Protein AF-A0AAE3QQA9-F1 (afdb_monomer)

Secondary structure (DSSP, 8-state):
---EEEGGGG-EEEEEE--GGGB-TTSBBPHHHHHHHHHHHHHHHHHHHHTSEEEEEEE------SPPBTTPEEEEEEEEEEE-SSEEEEEEEEEEEETTTTEEEEEEEEEEEEEEE-TTS-B---PEEE--SHHHHHHHHHHHHHHHHHHHHTTSS-GGG-HHHHTTT----

Radius of gyration: 17.47 Å; Cα contacts (8 Å, |Δi|>4): 342; chains: 1; bounding box: 47×50×51 Å

InterPro domains:
  IPR006683 Thioesterase domain [PF03061] (27-98)
  IPR029069 HotDog domain superfamily [SSF54637] (7-151)
  IPR033120 Hotdog acyl-CoA thioesterase (ACOT)-type domain [PS51770] (8-120)
  IPR040170 Cytosolic acyl coenzyme A thioester hydrolase [PTHR11049] (5-151)

Nearest PDB structures (foldseek):
 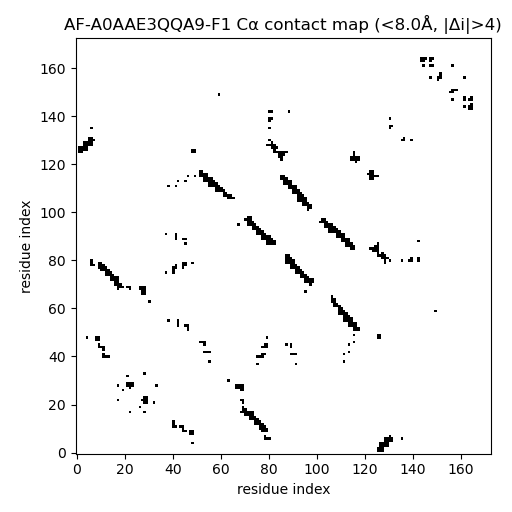 3sps-assembly1_B  TM=9.768E-01  e=5.486E-18  Halalkalibacterium halodurans C-125
  5egl-assembly1_A  TM=9.208E-01  e=6.891E-19  Staphylococcus aureus subsp. aureus Mu50
  5egk-assembly1_C  TM=9.156E-01  e=2.255E-18  Staphylococcus aureus subsp. aureus Mu50
  5egj-assembly1_A  TM=9.293E-01  e=3.218E-18  Staphylococcus aureus subsp. aureus Mu50
  5hz4-assembly1_B  TM=9.118E-01  e=5.486E-18  Staphylococcus aureus subsp. aureus Mu50

Foldseek 3Di:
DFAADEQVQLKFKDKDAAAQVQDDPVQFGDVVSVVVVVCVRQQSSVCSQFVAHKDFPDKDDKDFPDTHHHGKMKMKIKTFLWFDFFKTKIKIWIWIADPVVRDIDTGIIIITMMGGADPVRHGHGTHTYDYDDPVSVVSNLCVLLVVQVVCVVVVNHPPVRSVSVVVVVPPDD

Mean predicted aligned error: 3.98 Å

Structure (mmCIF, N/CA/C/O backbone):
data_AF-A0AAE3QQA9-F1
#
_entry.id   AF-A0AAE3QQA9-F1
#
loop_
_atom_site.group_PDB
_atom_site.id
_atom_site.type_symbol
_atom_site.label_atom_id
_atom_site.label_alt_id
_atom_site.label_comp_id
_atom_site.label_asym_id
_atom_site.label_entity_id
_atom_site.label_seq_id
_atom_site.pdbx_PDB_ins_code
_atom_site.Cartn_x
_atom_site.Cartn_y
_atom_site.Cartn_z
_atom_site.occupancy
_atom_site.B_iso_or_equiv
_atom_site.auth_seq_id
_atom_site.auth_comp_id
_atom_site.auth_asym_id
_atom_site.auth_atom_id
_atom_site.pdbx_PDB_model_num
ATOM 1 N N . MET A 1 1 ? -8.728 0.017 26.363 1.00 51.09 1 MET A N 1
ATOM 2 C CA . MET A 1 1 ? -7.968 0.980 25.540 1.00 51.09 1 MET A CA 1
ATOM 3 C C . MET A 1 1 ? -7.578 0.249 24.277 1.00 51.09 1 MET A C 1
ATOM 5 O O . MET A 1 1 ? -7.109 -0.875 24.398 1.00 51.09 1 MET A O 1
ATOM 9 N N . THR A 1 2 ? -7.847 0.813 23.103 1.00 68.75 2 THR A N 1
ATOM 10 C CA . THR A 1 2 ? -7.383 0.226 21.842 1.00 68.75 2 THR A CA 1
ATOM 11 C C . THR A 1 2 ? -5.856 0.260 21.847 1.00 68.75 2 THR A C 1
ATOM 13 O O . THR A 1 2 ? -5.272 1.286 22.198 1.00 68.75 2 THR A O 1
ATOM 16 N N . GLU A 1 3 ? -5.220 -0.873 21.557 1.00 92.19 3 GLU A N 1
ATOM 17 C CA . GLU A 1 3 ? -3.764 -0.976 21.418 1.00 92.19 3 GLU A CA 1
ATOM 18 C C . GLU A 1 3 ? -3.268 0.056 20.392 1.00 92.19 3 GLU A C 1
ATOM 20 O O . GLU A 1 3 ? -3.998 0.393 19.461 1.00 92.19 3 GLU A O 1
ATOM 25 N N . LYS A 1 4 ? -2.056 0.586 20.564 1.00 96.50 4 LYS A N 1
ATOM 26 C CA . LYS A 1 4 ? -1.444 1.533 19.624 1.00 96.50 4 LYS A CA 1
ATOM 27 C C . LYS A 1 4 ? -0.179 0.918 19.049 1.00 96.50 4 LYS A C 1
ATOM 29 O O . LYS A 1 4 ? 0.570 0.298 19.797 1.00 96.50 4 LYS A O 1
ATOM 34 N N . LYS A 1 5 ? 0.071 1.132 17.760 1.00 97.69 5 LYS A N 1
ATOM 35 C CA . LYS A 1 5 ? 1.309 0.732 17.079 1.00 97.69 5 LYS A CA 1
ATOM 36 C C . LYS A 1 5 ? 1.855 1.889 16.266 1.00 97.69 5 LYS A C 1
ATOM 38 O O . LYS A 1 5 ? 1.085 2.603 15.616 1.00 97.69 5 LYS A O 1
ATOM 43 N N . ILE A 1 6 ? 3.172 2.066 16.279 1.00 98.25 6 ILE A N 1
ATOM 44 C CA . ILE A 1 6 ? 3.798 3.069 15.415 1.00 98.25 6 ILE A CA 1
ATOM 45 C C . ILE A 1 6 ? 3.725 2.596 13.962 1.00 98.25 6 ILE A C 1
ATOM 47 O O . ILE A 1 6 ? 3.869 1.408 13.670 1.00 98.25 6 ILE A O 1
ATOM 51 N N . VAL A 1 7 ? 3.506 3.523 13.029 1.00 98.00 7 VAL A N 1
ATOM 52 C CA . VAL A 1 7 ? 3.338 3.210 11.596 1.00 98.00 7 VAL A CA 1
ATOM 53 C C . VAL A 1 7 ? 4.493 2.357 11.061 1.00 98.00 7 VAL A C 1
ATOM 55 O O . VAL A 1 7 ? 4.272 1.399 10.313 1.00 98.00 7 VAL A O 1
ATOM 58 N N . LYS A 1 8 ? 5.718 2.639 11.512 1.00 97.94 8 LYS A N 1
ATOM 59 C CA . LYS A 1 8 ? 6.939 1.928 11.123 1.00 97.94 8 LYS A CA 1
ATOM 60 C C . LYS A 1 8 ? 6.912 0.424 11.415 1.00 97.94 8 LYS A C 1
ATOM 62 O O . LYS A 1 8 ? 7.543 -0.328 10.677 1.00 97.94 8 LYS A O 1
ATOM 67 N N . GLU A 1 9 ? 6.175 -0.041 12.426 1.00 98.25 9 GLU A N 1
ATOM 68 C CA . GLU A 1 9 ? 6.039 -1.479 12.723 1.00 98.25 9 GLU A CA 1
ATOM 69 C C . GLU A 1 9 ? 5.339 -2.252 11.594 1.00 98.25 9 GLU A C 1
ATOM 71 O O . GLU A 1 9 ? 5.580 -3.443 11.399 1.00 98.25 9 GLU A O 1
ATOM 76 N N . SER A 1 10 ? 4.495 -1.573 10.812 1.00 98.44 10 SER A N 1
ATOM 77 C CA . SER A 1 10 ? 3.809 -2.164 9.659 1.00 98.44 10 SER A CA 1
ATOM 78 C C . SER A 1 10 ? 4.646 -2.144 8.373 1.00 98.44 10 SER A C 1
ATOM 80 O O . SER A 1 10 ? 4.277 -2.799 7.393 1.00 98.44 10 SER A O 1
ATOM 82 N N . LEU A 1 11 ? 5.776 -1.420 8.359 1.00 98.56 11 LEU A N 1
ATOM 83 C CA . LEU A 1 11 ? 6.573 -1.203 7.155 1.00 98.56 11 LEU A CA 1
ATOM 84 C C . LEU A 1 11 ? 7.013 -2.537 6.549 1.00 98.56 11 LEU A C 1
ATOM 86 O O . LEU A 1 11 ? 7.702 -3.354 7.163 1.00 98.56 11 LEU A O 1
ATOM 90 N N . THR A 1 12 ? 6.632 -2.743 5.297 1.00 98.81 12 THR A N 1
ATOM 91 C CA . THR A 1 12 ? 6.930 -3.949 4.533 1.00 98.81 12 THR A CA 1
ATOM 92 C C . THR A 1 12 ? 7.567 -3.545 3.217 1.00 98.81 12 THR A C 1
ATOM 94 O O . THR A 1 12 ? 7.058 -2.675 2.519 1.00 98.81 12 THR A O 1
ATOM 97 N N . THR A 1 13 ? 8.706 -4.153 2.887 1.00 98.62 13 THR A N 1
ATOM 98 C CA . THR A 1 13 ? 9.398 -3.943 1.610 1.00 98.62 13 THR A CA 1
ATOM 99 C C . THR A 1 13 ? 9.422 -5.251 0.836 1.00 98.62 13 THR A C 1
ATOM 101 O O . THR A 1 13 ? 9.744 -6.289 1.412 1.00 98.62 13 THR A O 1
ATOM 104 N N . MET A 1 14 ? 9.10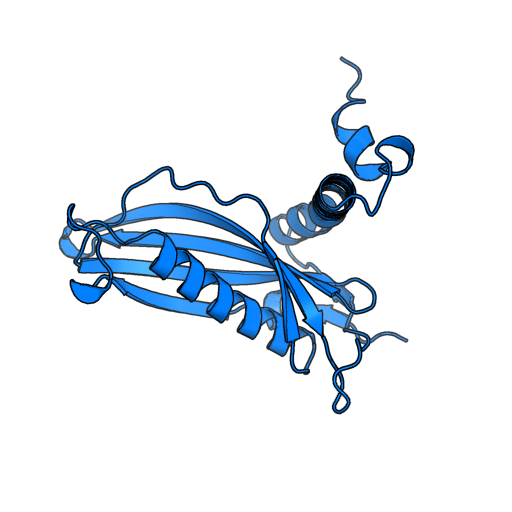6 -5.192 -0.453 1.00 98.50 14 MET A N 1
ATOM 105 C CA . MET A 1 14 ? 9.211 -6.312 -1.384 1.00 98.50 14 MET A CA 1
ATOM 106 C C . MET A 1 14 ? 9.998 -5.860 -2.610 1.00 98.50 14 MET A C 1
ATOM 108 O O . MET A 1 14 ? 9.796 -4.744 -3.090 1.00 98.50 14 MET A O 1
ATOM 112 N N . THR A 1 15 ? 10.899 -6.703 -3.102 1.00 98.12 15 THR A N 1
ATOM 113 C CA . THR A 1 15 ? 11.726 -6.403 -4.273 1.00 98.12 15 THR A CA 1
ATOM 114 C C . THR A 1 15 ? 11.614 -7.549 -5.263 1.00 98.12 15 THR A C 1
ATOM 116 O O . THR A 1 15 ? 11.897 -8.687 -4.911 1.00 98.12 15 THR A O 1
ATOM 119 N N . GLU A 1 16 ? 11.227 -7.230 -6.493 1.00 98.06 16 GLU A N 1
ATOM 120 C CA . GLU A 1 16 ? 10.957 -8.190 -7.560 1.00 98.06 16 GLU A CA 1
ATOM 121 C C . GLU A 1 16 ? 11.724 -7.818 -8.827 1.00 98.06 16 GLU A C 1
ATOM 123 O O . GLU A 1 16 ? 11.856 -6.643 -9.171 1.00 98.06 16 GLU A O 1
ATOM 128 N N . MET A 1 17 ? 12.207 -8.823 -9.556 1.00 97.75 17 MET A N 1
ATOM 129 C CA . MET A 1 17 ? 12.754 -8.633 -10.899 1.00 97.75 17 MET A CA 1
ATOM 130 C C . MET A 1 17 ? 11.658 -8.862 -11.943 1.00 97.75 17 MET A C 1
ATOM 132 O O . MET A 1 17 ? 10.890 -9.826 -11.874 1.00 97.75 17 MET A O 1
ATOM 136 N N . VAL A 1 18 ? 11.589 -7.997 -12.954 1.00 97.94 18 VAL A N 1
ATOM 137 C CA . VAL A 1 18 ? 10.648 -8.177 -14.064 1.00 97.94 18 VAL A CA 1
ATOM 138 C C . VAL A 1 18 ? 11.185 -9.235 -15.027 1.00 97.94 18 VAL A C 1
ATOM 140 O O . VAL A 1 18 ? 12.057 -8.964 -15.849 1.00 97.94 18 VAL A O 1
ATOM 143 N N . PHE A 1 19 ? 10.641 -10.444 -14.948 1.00 97.81 19 PHE A N 1
ATOM 144 C CA . PHE A 1 19 ? 10.929 -11.531 -15.879 1.00 97.81 19 PHE A CA 1
ATOM 145 C C . PHE A 1 19 ? 10.022 -11.490 -17.123 1.00 97.81 19 PHE A C 1
ATOM 147 O O . PHE A 1 19 ? 8.983 -10.827 -17.105 1.00 97.81 19 PHE A O 1
ATOM 154 N N . PRO A 1 20 ? 10.366 -12.208 -18.211 1.00 97.62 20 PRO A N 1
ATOM 155 C CA . PRO A 1 20 ? 9.560 -12.236 -19.438 1.00 97.62 20 PRO A CA 1
ATOM 156 C C . PRO A 1 20 ? 8.098 -12.673 -19.241 1.00 97.62 20 PRO A C 1
ATOM 158 O O . PRO A 1 20 ? 7.197 -12.164 -19.897 1.00 97.62 20 PRO A O 1
ATOM 161 N N . ASN A 1 21 ? 7.821 -13.575 -18.298 1.00 97.44 21 ASN A N 1
ATOM 162 C CA . ASN A 1 21 ? 6.457 -13.987 -17.939 1.00 97.44 21 ASN A CA 1
ATOM 163 C C . ASN A 1 21 ? 5.654 -12.885 -17.217 1.00 97.44 21 ASN A C 1
ATOM 165 O O . ASN A 1 21 ? 4.435 -13.000 -17.085 1.00 97.44 21 ASN A O 1
ATOM 169 N N . HIS A 1 22 ? 6.314 -11.819 -16.755 1.00 98.31 22 HIS A N 1
ATOM 170 C CA . HIS A 1 22 ? 5.666 -10.661 -16.141 1.00 98.31 22 HIS A CA 1
ATOM 171 C C . HIS A 1 22 ? 5.262 -9.594 -17.170 1.00 98.31 22 HIS A C 1
ATOM 173 O O . HIS A 1 22 ? 4.585 -8.623 -16.821 1.00 98.31 22 HIS A O 1
ATOM 179 N N . THR A 1 23 ? 5.664 -9.730 -18.437 1.00 97.88 23 THR A N 1
ATOM 180 C CA . THR A 1 23 ? 5.486 -8.668 -19.431 1.00 97.88 23 THR A CA 1
ATOM 181 C C . THR A 1 23 ? 4.279 -8.853 -20.340 1.00 97.88 23 THR A C 1
ATOM 183 O O . THR A 1 23 ? 3.850 -9.966 -20.628 1.00 97.88 23 THR A O 1
ATOM 186 N N . ASN A 1 24 ? 3.752 -7.739 -20.842 1.00 95.75 24 ASN A N 1
ATOM 187 C CA . ASN A 1 24 ? 2.845 -7.726 -21.987 1.00 95.75 24 ASN A CA 1
ATOM 188 C C . ASN A 1 24 ? 3.621 -7.859 -23.317 1.00 95.75 24 ASN A C 1
ATOM 190 O O . ASN A 1 24 ? 4.851 -7.900 -23.332 1.00 95.75 24 ASN A O 1
ATOM 194 N N . GLY A 1 25 ? 2.909 -7.862 -24.450 1.00 95.19 25 GLY A N 1
ATOM 195 C CA . GLY A 1 25 ? 3.507 -7.989 -25.791 1.00 95.19 25 GLY A CA 1
ATOM 196 C C . GLY A 1 25 ? 4.459 -6.857 -26.214 1.00 95.19 25 GLY A C 1
ATOM 197 O O . GLY A 1 25 ? 5.031 -6.924 -27.296 1.00 95.19 25 GLY A O 1
ATOM 198 N N . LEU A 1 26 ? 4.641 -5.825 -25.383 1.00 94.06 26 LEU A N 1
ATOM 199 C CA . LEU A 1 26 ? 5.582 -4.721 -25.597 1.00 94.06 26 LEU A CA 1
ATOM 200 C C . LEU A 1 26 ? 6.837 -4.835 -24.713 1.00 94.06 26 LEU A C 1
ATOM 202 O O . LEU A 1 26 ? 7.584 -3.863 -24.590 1.00 94.06 26 LEU A O 1
ATOM 206 N N . ASN A 1 27 ? 7.057 -5.987 -24.067 1.00 94.88 27 ASN A N 1
ATOM 207 C CA . ASN A 1 27 ? 8.152 -6.227 -23.117 1.00 94.88 27 ASN A CA 1
ATOM 208 C C . ASN A 1 27 ? 8.165 -5.249 -21.923 1.00 94.88 27 ASN A C 1
ATOM 210 O O . ASN A 1 27 ? 9.207 -5.008 -21.307 1.00 94.88 27 ASN A O 1
ATOM 214 N N . ASN A 1 28 ? 7.001 -4.681 -21.591 1.00 96.75 28 ASN A N 1
ATOM 215 C CA . ASN A 1 28 ? 6.787 -3.906 -20.372 1.00 96.75 28 ASN A CA 1
ATOM 216 C C . ASN A 1 28 ? 6.092 -4.784 -19.335 1.00 96.75 28 ASN A C 1
ATOM 218 O O . ASN A 1 28 ? 5.243 -5.594 -19.710 1.00 96.75 28 ASN A O 1
ATOM 222 N N . LEU A 1 29 ? 6.371 -4.571 -18.050 1.00 97.62 29 LEU A N 1
ATOM 223 C CA . LEU A 1 29 ? 5.608 -5.156 -16.950 1.00 97.62 29 LEU A CA 1
ATOM 224 C C . LEU A 1 29 ? 4.110 -4.945 -17.196 1.00 97.62 29 LEU A C 1
ATOM 226 O O . LEU A 1 29 ? 3.641 -3.818 -17.379 1.00 97.62 29 LEU A O 1
ATOM 230 N N . MET A 1 30 ? 3.352 -6.037 -17.219 1.00 97.50 30 MET A N 1
ATOM 231 C CA . MET A 1 30 ? 1.903 -5.960 -17.322 1.00 97.50 30 MET A CA 1
ATOM 232 C C . MET A 1 30 ? 1.351 -5.370 -16.021 1.00 97.50 30 MET A C 1
ATOM 234 O O . MET A 1 30 ? 1.678 -5.850 -14.939 1.00 97.50 30 MET A O 1
ATOM 238 N N . GLY A 1 31 ? 0.475 -4.364 -16.116 1.00 95.62 31 GLY A N 1
ATOM 239 C CA . GLY A 1 31 ? -0.061 -3.669 -14.937 1.00 95.62 31 GLY A CA 1
ATOM 240 C C . GLY A 1 31 ? -0.707 -4.605 -13.906 1.00 95.62 31 GLY A C 1
ATOM 241 O O . GLY A 1 31 ? -0.574 -4.376 -12.708 1.00 95.62 31 GLY A O 1
ATOM 242 N N . GLY A 1 32 ? -1.319 -5.707 -14.358 1.00 96.75 32 GLY A N 1
ATOM 243 C CA . GLY A 1 32 ? -1.862 -6.749 -13.481 1.00 96.75 32 GLY A CA 1
ATOM 244 C C . GLY A 1 32 ? -0.830 -7.367 -12.532 1.00 96.75 32 GLY A C 1
ATOM 245 O O . GLY A 1 32 ? -1.139 -7.569 -11.362 1.00 96.75 32 GLY A O 1
ATOM 246 N N . TRP A 1 33 ? 0.407 -7.593 -12.989 1.00 97.81 33 TRP A N 1
ATOM 247 C CA . TRP A 1 33 ? 1.486 -8.102 -12.134 1.00 97.81 33 TRP A CA 1
ATOM 248 C C . TRP A 1 33 ? 1.907 -7.085 -11.077 1.00 97.81 33 TRP A C 1
ATOM 250 O O . TRP A 1 33 ? 2.081 -7.450 -9.917 1.00 97.81 33 TRP A O 1
ATOM 260 N N . LEU A 1 34 ? 1.999 -5.801 -11.444 1.00 97.25 34 LEU A N 1
ATOM 261 C CA . LEU A 1 34 ? 2.312 -4.757 -10.469 1.00 97.25 34 LEU A CA 1
ATOM 262 C C . LEU A 1 34 ? 1.226 -4.659 -9.390 1.00 97.25 34 LEU A C 1
ATOM 264 O O . LEU A 1 34 ? 1.550 -4.590 -8.209 1.00 97.25 34 LEU A O 1
ATOM 268 N N . MET A 1 35 ? -0.051 -4.695 -9.783 1.00 97.56 35 MET A N 1
ATOM 269 C CA . MET A 1 35 ? -1.173 -4.665 -8.837 1.00 97.56 35 MET A CA 1
ATOM 270 C C . MET A 1 35 ? -1.204 -5.901 -7.935 1.00 97.56 35 MET A C 1
ATOM 272 O O . MET A 1 35 ? -1.463 -5.769 -6.743 1.00 97.56 35 MET A O 1
ATOM 276 N N . TYR A 1 36 ? -0.888 -7.079 -8.475 1.00 98.12 36 TYR A N 1
ATOM 277 C CA . TYR A 1 36 ? -0.759 -8.309 -7.695 1.00 98.12 36 TYR A CA 1
ATOM 278 C C . TYR A 1 36 ? 0.328 -8.184 -6.617 1.00 98.12 36 TYR A C 1
ATOM 280 O O . TYR A 1 36 ? 0.089 -8.472 -5.446 1.00 98.12 36 TYR A O 1
ATOM 288 N N . TRP A 1 37 ? 1.506 -7.676 -6.980 1.00 98.50 37 TRP A N 1
ATOM 289 C CA . TRP A 1 37 ? 2.586 -7.433 -6.025 1.00 98.50 37 TRP A CA 1
ATOM 290 C C . TRP A 1 37 ? 2.242 -6.361 -4.986 1.00 98.50 37 TRP A C 1
ATOM 292 O O . TRP A 1 37 ? 2.586 -6.512 -3.813 1.00 98.50 37 TRP A O 1
ATOM 302 N N . MET A 1 38 ? 1.550 -5.296 -5.401 1.00 98.50 38 MET A N 1
ATOM 303 C CA . MET A 1 38 ? 1.048 -4.249 -4.508 1.00 98.50 38 MET A CA 1
ATOM 304 C C . MET A 1 38 ? 0.076 -4.807 -3.465 1.00 98.50 38 MET A C 1
ATOM 306 O O . MET A 1 38 ? 0.230 -4.514 -2.280 1.00 98.50 38 MET A O 1
ATOM 310 N N . ASP A 1 39 ? -0.884 -5.635 -3.880 1.00 98.50 39 ASP A N 1
ATOM 311 C CA . ASP A 1 39 ? -1.848 -6.249 -2.963 1.00 98.50 39 ASP A CA 1
ATOM 312 C C . ASP A 1 39 ? -1.143 -7.134 -1.926 1.00 98.50 39 ASP A C 1
ATOM 314 O O . ASP A 1 39 ? -1.395 -6.994 -0.731 1.00 98.50 39 ASP A O 1
ATOM 318 N N . ILE A 1 40 ? -0.163 -7.947 -2.345 1.00 98.69 40 ILE A N 1
ATOM 319 C CA . ILE A 1 40 ? 0.625 -8.798 -1.437 1.00 98.69 40 ILE A CA 1
ATOM 320 C C . ILE A 1 40 ? 1.372 -7.969 -0.389 1.00 98.69 40 ILE A C 1
ATOM 322 O O . ILE A 1 40 ? 1.232 -8.214 0.812 1.00 98.69 40 ILE A O 1
ATOM 326 N N . VAL A 1 41 ? 2.181 -6.992 -0.815 1.00 98.81 41 VAL A N 1
ATOM 327 C CA . VAL A 1 41 ? 3.014 -6.217 0.120 1.00 98.81 41 VAL A CA 1
ATOM 328 C C . VAL A 1 41 ? 2.149 -5.401 1.087 1.00 98.81 41 VAL A C 1
ATOM 330 O O . VAL A 1 41 ? 2.491 -5.268 2.264 1.00 98.81 41 VAL A O 1
ATOM 333 N N . ALA A 1 42 ? 0.998 -4.908 0.623 1.00 98.81 42 ALA A N 1
ATOM 334 C CA . ALA A 1 42 ? 0.066 -4.153 1.443 1.00 98.81 42 ALA A CA 1
ATOM 335 C C . ALA A 1 42 ? -0.721 -5.038 2.413 1.00 98.81 42 ALA A C 1
ATOM 337 O O . ALA A 1 42 ? -0.889 -4.660 3.573 1.00 98.81 42 ALA A O 1
ATOM 338 N N . ALA A 1 43 ? -1.131 -6.235 1.986 1.00 98.81 43 ALA A N 1
ATOM 339 C CA . ALA A 1 43 ? -1.769 -7.216 2.853 1.00 98.81 43 ALA A CA 1
ATOM 340 C C . ALA A 1 43 ? -0.828 -7.643 3.984 1.00 98.81 43 ALA A C 1
ATOM 342 O O . ALA A 1 43 ? -1.260 -7.740 5.129 1.00 98.81 43 ALA A O 1
ATOM 343 N N . ILE A 1 44 ? 0.464 -7.847 3.701 1.00 98.88 44 ILE A N 1
ATOM 344 C CA . ILE A 1 44 ? 1.465 -8.163 4.732 1.00 98.88 44 ILE A CA 1
ATOM 345 C C . ILE A 1 44 ? 1.612 -6.998 5.721 1.00 98.88 44 ILE A C 1
ATOM 347 O O . ILE A 1 44 ? 1.608 -7.229 6.931 1.00 98.88 44 ILE A O 1
ATOM 351 N N . ALA A 1 45 ? 1.691 -5.752 5.239 1.00 98.88 45 ALA A N 1
ATOM 352 C CA . ALA A 1 45 ? 1.754 -4.573 6.106 1.00 98.88 45 ALA A CA 1
ATOM 353 C C . ALA A 1 45 ? 0.514 -4.457 7.013 1.00 98.88 45 ALA A C 1
ATOM 355 O O . ALA A 1 45 ? 0.639 -4.266 8.225 1.00 98.88 45 ALA A O 1
ATOM 356 N N . ALA A 1 46 ? -0.681 -4.650 6.448 1.00 98.81 46 ALA A N 1
ATOM 357 C CA . ALA A 1 46 ? -1.937 -4.658 7.191 1.00 98.81 46 ALA A CA 1
ATOM 358 C C . ALA A 1 46 ? -1.995 -5.790 8.232 1.00 98.81 46 ALA A C 1
ATOM 360 O O . ALA A 1 46 ? -2.409 -5.548 9.363 1.00 98.81 46 ALA A O 1
ATOM 361 N N . GLN A 1 47 ? -1.541 -7.002 7.895 1.00 98.62 47 GLN A N 1
ATOM 362 C CA . GLN A 1 47 ? -1.489 -8.134 8.832 1.00 98.62 47 GLN A CA 1
ATOM 363 C C . GLN A 1 47 ? -0.515 -7.883 9.986 1.00 98.62 47 GLN A C 1
ATOM 365 O O . GLN A 1 47 ? -0.855 -8.161 11.134 1.00 98.62 47 GLN A O 1
ATOM 370 N N . ARG A 1 48 ? 0.669 -7.312 9.716 1.00 98.50 48 ARG A N 1
ATOM 371 C CA . ARG A 1 48 ? 1.635 -6.918 10.762 1.00 98.50 48 ARG A CA 1
ATOM 372 C C . ARG A 1 48 ? 1.030 -5.914 11.739 1.00 98.50 48 ARG A C 1
ATOM 374 O O . ARG A 1 48 ? 1.197 -6.043 12.953 1.00 98.50 48 ARG A O 1
ATOM 381 N N . HIS A 1 49 ? 0.290 -4.939 11.215 1.00 98.62 49 HIS A N 1
ATOM 382 C CA . HIS A 1 49 ? -0.392 -3.942 12.034 1.00 98.62 49 HIS A CA 1
ATOM 383 C C . HIS A 1 49 ? -1.534 -4.554 12.851 1.00 98.62 49 HIS A C 1
ATOM 385 O O . HIS A 1 49 ? -1.575 -4.390 14.067 1.00 98.62 49 HIS A O 1
ATOM 391 N N . ALA A 1 50 ? -2.431 -5.307 12.215 1.00 97.94 50 ALA A N 1
ATOM 392 C CA . ALA A 1 50 ? -3.615 -5.865 12.866 1.00 97.94 50 ALA A CA 1
ATOM 393 C C . ALA A 1 50 ? -3.336 -7.076 13.766 1.00 97.94 50 ALA A C 1
ATOM 395 O O . ALA A 1 50 ? -4.177 -7.403 14.596 1.00 97.94 50 ALA A O 1
ATOM 396 N N . SER A 1 51 ? -2.201 -7.761 13.587 1.00 96.75 51 SER A N 1
ATOM 397 C CA . SER A 1 51 ? -1.953 -9.088 14.171 1.00 96.75 51 SER A CA 1
ATOM 398 C C . SER A 1 51 ? -3.089 -10.086 13.868 1.00 96.75 51 SER A C 1
ATOM 400 O O . SER A 1 51 ? -3.418 -10.937 14.692 1.00 96.75 51 SER A O 1
ATOM 402 N N . ALA A 1 52 ? -3.715 -9.966 12.693 1.00 96.94 52 ALA A N 1
ATOM 403 C CA . ALA A 1 52 ? -4.889 -10.735 12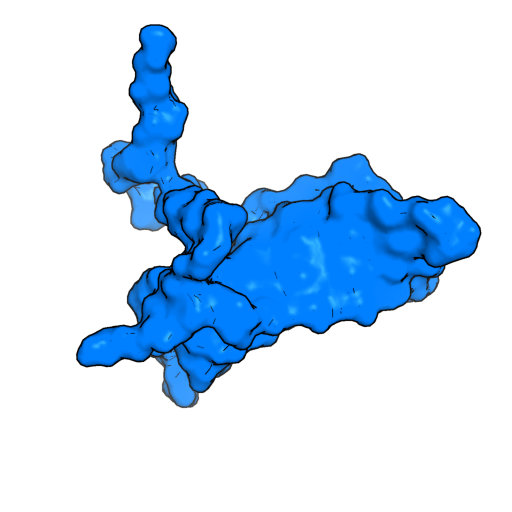.284 1.00 96.94 52 ALA A CA 1
ATOM 404 C C . ALA A 1 52 ? -4.896 -10.957 10.768 1.00 96.94 52 ALA A C 1
ATOM 406 O O . ALA A 1 52 ? -4.233 -10.228 10.028 1.00 96.94 52 ALA A O 1
ATOM 407 N N . ILE A 1 53 ? -5.679 -11.936 10.304 1.00 97.69 53 ILE A N 1
ATOM 408 C CA . ILE A 1 53 ? -5.963 -12.101 8.875 1.00 97.69 53 ILE A CA 1
ATOM 409 C C . ILE A 1 53 ? -6.738 -10.879 8.384 1.00 97.69 53 ILE A C 1
ATOM 411 O O . ILE A 1 53 ? -7.594 -10.340 9.085 1.00 97.69 53 ILE A O 1
ATOM 415 N N . VAL A 1 54 ? -6.434 -10.445 7.165 1.00 98.69 54 VAL A N 1
ATOM 416 C CA . VAL A 1 54 ? -7.065 -9.286 6.537 1.00 98.69 54 VAL A CA 1
ATOM 417 C C . VAL A 1 54 ? -7.585 -9.645 5.155 1.00 98.69 54 VAL A C 1
ATOM 419 O O . VAL A 1 54 ? -7.071 -10.552 4.502 1.00 98.69 54 VAL A O 1
ATOM 422 N N . VAL A 1 55 ? -8.575 -8.891 4.695 1.00 98.38 55 VAL A N 1
ATOM 423 C CA . VAL A 1 55 ? -9.090 -8.960 3.324 1.00 98.38 55 VAL A CA 1
ATOM 424 C C . VAL A 1 55 ? -9.026 -7.594 2.660 1.00 98.38 55 VAL A C 1
ATOM 426 O O . VAL A 1 55 ? -9.253 -6.571 3.314 1.00 98.38 55 VAL A O 1
ATOM 429 N N . THR A 1 56 ? -8.735 -7.576 1.360 1.00 98.31 56 THR A N 1
ATOM 430 C CA . THR A 1 56 ? -8.743 -6.357 0.546 1.00 98.31 56 THR A CA 1
ATOM 431 C C . THR A 1 56 ? -10.187 -5.913 0.326 1.00 98.31 56 THR A C 1
ATOM 433 O O . THR A 1 56 ? -10.965 -6.586 -0.346 1.00 98.31 56 THR A O 1
ATOM 436 N N . ALA A 1 57 ? -10.570 -4.783 0.916 1.00 97.06 57 ALA A N 1
ATOM 437 C CA . ALA A 1 57 ? -11.922 -4.238 0.809 1.00 97.06 57 ALA A CA 1
ATOM 438 C C . ALA A 1 57 ? -12.082 -3.324 -0.410 1.00 97.06 57 ALA A C 1
ATOM 440 O O . ALA A 1 57 ? -13.150 -3.281 -1.020 1.00 97.06 57 ALA A O 1
ATOM 441 N N . SER A 1 58 ? -11.036 -2.572 -0.748 1.00 96.25 58 SER A N 1
ATOM 442 C CA . SER A 1 58 ? -11.017 -1.704 -1.922 1.00 96.25 58 SER A CA 1
ATOM 443 C C . SER A 1 58 ? -9.604 -1.252 -2.252 1.00 96.25 58 SER A C 1
ATOM 445 O O . SER A 1 58 ? -8.736 -1.176 -1.379 1.00 96.25 58 SER A O 1
ATOM 447 N N . VAL A 1 59 ? -9.427 -0.840 -3.499 1.00 96.19 59 VAL A N 1
ATOM 448 C CA . VAL A 1 59 ? -8.218 -0.193 -4.000 1.00 96.19 59 VAL A CA 1
ATOM 449 C C . VAL A 1 59 ? -8.630 1.163 -4.559 1.00 96.19 59 VAL A C 1
ATOM 451 O O . VAL A 1 59 ? -9.612 1.246 -5.298 1.00 96.19 59 VAL A O 1
ATOM 454 N N . ASP A 1 60 ? -7.931 2.226 -4.163 1.00 93.75 60 ASP A N 1
ATOM 455 C CA . ASP A 1 60 ? -8.152 3.559 -4.732 1.00 93.75 60 ASP A CA 1
ATOM 456 C C . ASP A 1 60 ? -7.601 3.629 -6.170 1.00 93.75 60 ASP A C 1
ATOM 458 O O . ASP A 1 60 ? -7.013 2.677 -6.680 1.00 93.75 60 ASP A O 1
ATOM 462 N N . ASN A 1 61 ? -7.776 4.761 -6.856 1.00 89.44 61 ASN A N 1
ATOM 463 C CA . ASN A 1 61 ? -7.279 4.914 -8.223 1.00 89.44 61 ASN A CA 1
ATOM 464 C C . ASN A 1 61 ? -5.750 4.720 -8.312 1.00 89.44 61 ASN A C 1
ATOM 466 O O . ASN A 1 61 ? -4.994 5.410 -7.624 1.00 89.44 61 ASN A O 1
ATOM 470 N N . ILE A 1 62 ? -5.306 3.850 -9.226 1.00 92.44 62 ILE A N 1
ATOM 471 C CA . ILE A 1 62 ? -3.893 3.632 -9.559 1.00 92.44 62 ILE A CA 1
ATOM 472 C C . ILE A 1 62 ? -3.634 4.146 -10.974 1.00 92.44 62 ILE A C 1
ATOM 474 O O . ILE A 1 62 ? -4.266 3.703 -11.931 1.00 92.44 62 ILE A O 1
ATOM 478 N N . SER A 1 63 ? -2.659 5.042 -11.109 1.00 90.06 63 SER A N 1
ATOM 479 C CA . SER A 1 63 ? -2.209 5.561 -12.403 1.00 90.06 63 SER A CA 1
ATOM 480 C C . SER A 1 63 ? -0.843 4.979 -12.770 1.00 90.06 63 SER A C 1
ATOM 482 O O . SER A 1 63 ? 0.047 4.891 -11.923 1.00 90.06 63 SER A O 1
ATOM 484 N N . PHE A 1 64 ? -0.671 4.605 -14.039 1.00 91.06 64 PHE A N 1
ATOM 485 C CA . PHE A 1 64 ? 0.582 4.087 -14.594 1.00 91.06 64 PHE A CA 1
ATOM 486 C C . PHE A 1 64 ? 1.156 5.115 -15.569 1.00 91.06 64 PHE A C 1
ATOM 488 O O . PHE A 1 64 ? 0.745 5.163 -16.726 1.00 91.06 64 PHE A O 1
ATOM 495 N N . SER A 1 65 ? 2.063 5.968 -15.094 1.00 86.44 65 SER A N 1
ATOM 496 C CA . SER A 1 65 ? 2.659 7.027 -15.920 1.00 86.44 65 SER A CA 1
ATOM 497 C C . SER A 1 65 ? 3.881 6.562 -16.708 1.00 86.44 65 SER A C 1
ATOM 499 O O . SER A 1 65 ? 4.131 7.073 -17.792 1.00 86.44 65 SER A O 1
ATOM 501 N N . GLU A 1 66 ? 4.632 5.592 -16.181 1.00 88.88 66 GLU A N 1
ATOM 502 C CA . GLU A 1 66 ? 5.937 5.198 -16.715 1.00 88.88 66 GLU A CA 1
ATOM 503 C C . GLU A 1 66 ? 6.001 3.683 -16.963 1.00 88.88 66 GLU A C 1
ATOM 505 O O . GLU A 1 66 ? 5.651 2.899 -16.074 1.00 88.88 66 GLU A O 1
ATOM 510 N N . PRO A 1 67 ? 6.441 3.233 -18.152 1.00 92.69 67 PRO A N 1
ATOM 511 C CA . PRO A 1 67 ? 6.589 1.814 -18.437 1.00 92.69 67 PRO A CA 1
ATOM 512 C C . PRO A 1 67 ? 7.804 1.231 -17.706 1.00 92.69 67 PRO A C 1
ATOM 514 O O . PRO A 1 67 ? 8.915 1.755 -17.788 1.00 92.69 67 PRO A O 1
ATOM 517 N N . ILE A 1 68 ? 7.602 0.081 -17.066 1.00 95.88 68 ILE A N 1
ATOM 518 C CA . ILE A 1 68 ? 8.648 -0.694 -16.390 1.00 95.88 68 ILE A CA 1
ATOM 519 C C . ILE A 1 68 ? 9.094 -1.807 -17.338 1.00 95.88 68 ILE A C 1
ATOM 521 O O . ILE A 1 68 ? 8.242 -2.525 -17.863 1.00 95.88 68 ILE A O 1
ATOM 525 N N . LYS A 1 69 ? 10.393 -1.947 -17.605 1.00 96.06 69 LYS A N 1
ATOM 526 C CA . LYS A 1 69 ? 10.904 -2.865 -18.635 1.00 96.06 69 LYS A CA 1
ATOM 527 C C . LYS A 1 69 ? 11.240 -4.240 -18.072 1.00 96.06 69 LYS A C 1
ATOM 529 O O . LYS A 1 69 ? 11.523 -4.391 -16.888 1.00 96.06 69 LYS A O 1
ATOM 534 N N . VAL A 1 70 ? 11.246 -5.248 -18.946 1.00 97.06 70 VAL A N 1
ATOM 535 C CA . VAL A 1 70 ? 11.871 -6.543 -18.637 1.00 97.06 70 VAL A CA 1
ATOM 536 C C . VAL A 1 70 ? 13.310 -6.339 -18.148 1.00 97.06 70 VAL A C 1
ATOM 538 O O . VAL A 1 70 ? 14.058 -5.543 -18.714 1.00 97.06 70 VAL A O 1
ATOM 541 N N . GLY A 1 71 ? 13.685 -7.042 -17.083 1.00 96.44 71 GLY A N 1
ATOM 542 C CA . GLY A 1 71 ? 14.983 -6.924 -16.421 1.00 96.44 71 GLY A CA 1
ATOM 543 C C . GLY A 1 71 ? 15.108 -5.760 -15.432 1.00 96.44 71 GLY A C 1
ATOM 544 O O . GLY A 1 71 ? 16.073 -5.747 -14.669 1.00 96.44 71 GLY A O 1
ATOM 545 N N . ASP A 1 72 ? 14.158 -4.817 -15.392 1.00 97.25 72 ASP A N 1
ATOM 546 C CA . ASP A 1 72 ? 14.128 -3.811 -14.326 1.00 97.25 72 ASP A CA 1
ATOM 547 C C . ASP A 1 72 ? 13.792 -4.478 -12.980 1.00 97.25 72 ASP A C 1
ATOM 549 O O . ASP A 1 72 ? 13.097 -5.498 -12.907 1.00 97.25 72 ASP A O 1
ATOM 553 N N . VAL A 1 73 ? 14.281 -3.880 -11.897 1.00 97.88 73 VAL A N 1
ATOM 554 C CA . VAL A 1 73 ? 13.969 -4.275 -10.522 1.00 97.88 73 VAL A CA 1
ATOM 555 C C . VAL A 1 73 ? 12.908 -3.339 -9.967 1.00 97.88 73 VAL A C 1
ATOM 557 O O . VAL A 1 73 ? 13.097 -2.126 -9.959 1.00 97.88 73 VAL A O 1
ATOM 560 N N . VAL A 1 74 ? 11.806 -3.887 -9.468 1.00 97.94 74 VAL A N 1
ATOM 561 C CA . VAL A 1 74 ? 10.738 -3.150 -8.789 1.00 97.94 74 VAL A CA 1
ATOM 562 C C . VAL A 1 74 ? 10.905 -3.319 -7.286 1.00 97.94 74 VAL A C 1
ATOM 564 O O . VAL A 1 74 ? 10.940 -4.433 -6.783 1.00 97.94 74 VAL A O 1
ATOM 567 N N . THR A 1 75 ? 10.985 -2.218 -6.549 1.00 98.25 75 THR A N 1
ATOM 568 C CA . THR A 1 75 ? 10.892 -2.206 -5.087 1.00 98.25 75 THR A CA 1
ATOM 569 C C . THR A 1 75 ? 9.575 -1.567 -4.688 1.00 98.25 75 THR A C 1
ATOM 571 O O . THR A 1 75 ? 9.276 -0.454 -5.108 1.00 98.25 75 THR A O 1
ATOM 574 N N . LEU A 1 76 ? 8.806 -2.251 -3.854 1.00 98.44 76 LEU A N 1
ATOM 575 C CA . LEU A 1 76 ? 7.565 -1.766 -3.271 1.00 98.44 76 LEU A CA 1
ATOM 576 C C . LEU A 1 76 ? 7.772 -1.585 -1.773 1.00 98.44 76 LEU A C 1
ATOM 578 O O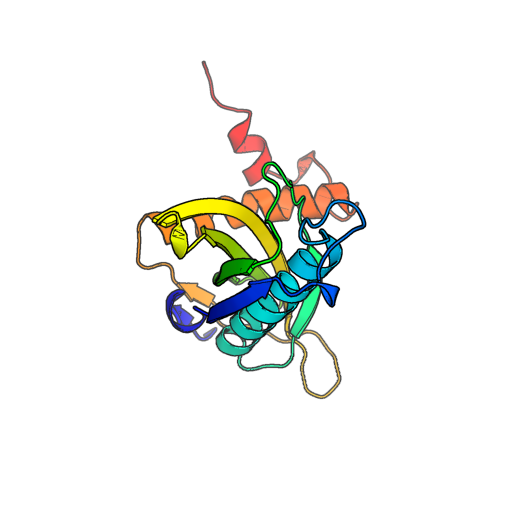 . LEU A 1 76 ? 8.312 -2.474 -1.113 1.00 98.44 76 LEU A O 1
ATOM 582 N N . ARG A 1 77 ? 7.325 -0.459 -1.224 1.00 98.56 77 ARG A N 1
ATOM 583 C CA . ARG A 1 77 ? 7.228 -0.257 0.225 1.00 98.56 77 ARG A CA 1
ATOM 584 C C . ARG A 1 77 ? 5.794 0.042 0.586 1.00 98.56 77 ARG A C 1
ATOM 586 O O . ARG A 1 77 ? 5.206 0.942 -0.004 1.00 98.56 77 ARG A O 1
ATOM 593 N N . ALA A 1 78 ? 5.266 -0.696 1.551 1.00 98.75 78 ALA A N 1
ATOM 594 C CA . ALA A 1 78 ? 3.924 -0.516 2.066 1.00 98.75 78 ALA A CA 1
ATOM 595 C C . ALA A 1 78 ? 3.936 -0.290 3.576 1.00 98.75 78 ALA A C 1
ATOM 597 O O . ALA A 1 78 ? 4.709 -0.925 4.294 1.00 98.75 78 ALA A O 1
ATOM 598 N N . GLN A 1 79 ? 3.064 0.592 4.051 1.00 98.75 79 GLN A N 1
ATOM 599 C CA . GLN A 1 79 ? 2.849 0.844 5.475 1.00 98.75 79 GLN A CA 1
ATOM 600 C C . GLN A 1 79 ? 1.412 1.304 5.725 1.00 98.75 79 GLN A C 1
ATOM 602 O O . GLN A 1 79 ? 0.807 1.968 4.878 1.00 98.75 79 GLN A O 1
ATOM 607 N N . VAL A 1 80 ? 0.865 0.969 6.892 1.00 98.75 80 VAL A N 1
ATOM 608 C CA . VAL A 1 80 ? -0.434 1.485 7.332 1.00 98.75 80 VAL A CA 1
ATOM 609 C C . VAL A 1 80 ? -0.322 2.993 7.521 1.00 98.75 80 VAL A C 1
ATOM 611 O O . VAL A 1 80 ? 0.535 3.469 8.255 1.00 98.75 80 VAL A O 1
ATOM 614 N N . THR A 1 81 ? -1.188 3.759 6.865 1.00 98.44 81 THR A N 1
ATOM 615 C CA . THR A 1 81 ? -1.260 5.217 7.043 1.00 98.44 81 THR A CA 1
ATOM 616 C C . THR A 1 81 ? -2.238 5.604 8.126 1.00 98.44 81 THR A C 1
ATOM 618 O O . THR A 1 81 ? -2.015 6.595 8.807 1.00 98.44 81 THR A O 1
ATOM 621 N N . ARG A 1 82 ? -3.331 4.850 8.278 1.00 98.38 82 ARG A N 1
ATOM 622 C CA . ARG A 1 82 ? -4.346 5.089 9.301 1.00 98.38 82 ARG A CA 1
ATOM 623 C C . ARG A 1 82 ? -5.135 3.825 9.595 1.00 98.38 82 ARG A C 1
ATOM 625 O O . ARG A 1 82 ? -5.588 3.139 8.680 1.00 98.38 82 ARG A O 1
ATOM 632 N N . ALA A 1 83 ? -5.360 3.573 10.877 1.00 98.12 83 ALA A N 1
ATOM 633 C CA . ALA A 1 83 ? -6.276 2.551 11.355 1.00 98.12 83 ALA A CA 1
ATOM 634 C C . ALA A 1 83 ? -7.579 3.201 11.836 1.00 98.12 83 ALA A C 1
ATOM 636 O O . ALA A 1 83 ? -7.569 4.267 12.452 1.00 98.12 83 ALA A O 1
ATOM 637 N N . PHE A 1 84 ? -8.709 2.578 11.513 1.00 96.38 84 PHE A N 1
ATOM 638 C CA . PHE A 1 84 ? -10.035 2.987 11.971 1.00 96.38 84 PHE A CA 1
ATOM 639 C C . PHE A 1 84 ? -10.534 1.986 13.022 1.00 96.38 84 PHE A C 1
ATOM 641 O O . PHE A 1 84 ? -9.767 1.592 13.887 1.00 96.38 84 PHE A O 1
ATOM 648 N N . ASN A 1 85 ? -11.805 1.570 12.977 1.00 96.44 85 ASN A N 1
ATOM 649 C CA . ASN A 1 85 ? -12.304 0.564 13.917 1.00 96.44 85 ASN A CA 1
ATOM 650 C C . ASN A 1 85 ? -11.793 -0.841 13.554 1.00 96.44 85 ASN A C 1
ATOM 652 O O . ASN A 1 85 ? -11.035 -1.442 14.301 1.00 96.44 85 ASN A O 1
ATOM 656 N N . THR A 1 86 ? -12.177 -1.338 12.375 1.00 97.94 86 THR A N 1
ATOM 657 C CA . THR A 1 86 ? -11.809 -2.678 11.872 1.00 97.94 86 THR A CA 1
ATOM 658 C C . THR A 1 86 ? -11.044 -2.638 10.549 1.00 97.94 86 THR A C 1
ATOM 660 O O . THR A 1 86 ? -10.577 -3.660 10.051 1.00 97.94 86 THR A O 1
ATOM 663 N N . SER A 1 87 ? -10.942 -1.450 9.951 1.00 98.12 87 SER A N 1
ATOM 664 C CA . SER A 1 87 ? -10.328 -1.229 8.646 1.00 98.12 87 SER A CA 1
ATOM 665 C C . SER A 1 87 ? -9.066 -0.389 8.759 1.00 98.12 87 SER A C 1
ATOM 667 O O . SER A 1 87 ? -9.007 0.518 9.589 1.00 98.12 87 SER A O 1
ATOM 669 N N . MET A 1 88 ? -8.117 -0.611 7.861 1.00 98.69 88 MET A N 1
ATOM 670 C CA . MET A 1 88 ? -6.870 0.141 7.760 1.00 98.69 88 MET A CA 1
ATOM 671 C C . MET A 1 88 ? -6.680 0.630 6.329 1.00 98.69 88 MET A C 1
ATOM 673 O O . MET A 1 88 ? -7.005 -0.086 5.381 1.00 98.69 88 MET A O 1
ATOM 677 N N . GLU A 1 89 ? -6.144 1.834 6.176 1.00 98.81 89 GLU A N 1
ATOM 678 C CA . GLU A 1 89 ? -5.574 2.283 4.911 1.00 98.81 89 GLU A CA 1
ATOM 679 C C . GLU A 1 89 ? -4.076 1.959 4.889 1.00 98.81 89 GLU A C 1
ATOM 681 O O . GLU A 1 89 ? -3.368 2.200 5.867 1.00 98.81 89 GLU A O 1
ATOM 686 N N . VAL A 1 90 ? -3.604 1.414 3.771 1.00 98.81 90 VAL A N 1
ATOM 687 C CA . VAL A 1 90 ? -2.197 1.109 3.513 1.00 98.81 90 VAL A CA 1
ATOM 688 C C . VAL A 1 90 ? -1.738 1.919 2.311 1.00 98.81 90 VAL A C 1
ATOM 690 O O . VAL A 1 90 ? -2.341 1.836 1.241 1.00 98.81 90 VAL A O 1
ATOM 693 N N . TYR A 1 91 ? -0.670 2.691 2.484 1.00 98.69 91 TYR A N 1
ATOM 694 C CA . TYR A 1 91 ? 0.006 3.391 1.397 1.00 98.69 91 TYR A CA 1
ATOM 695 C C . TYR A 1 91 ? 1.118 2.525 0.838 1.00 98.69 91 TYR A C 1
ATOM 697 O O . TYR A 1 91 ? 1.847 1.891 1.600 1.00 98.69 91 TYR A O 1
ATOM 705 N N . ILE A 1 92 ? 1.254 2.541 -0.483 1.00 98.44 92 ILE A N 1
ATOM 706 C CA . ILE A 1 92 ? 2.303 1.844 -1.213 1.00 98.44 92 ILE A CA 1
ATOM 707 C C . ILE A 1 92 ? 3.024 2.848 -2.099 1.00 98.44 92 ILE A C 1
ATOM 709 O O . ILE A 1 92 ? 2.387 3.611 -2.827 1.00 9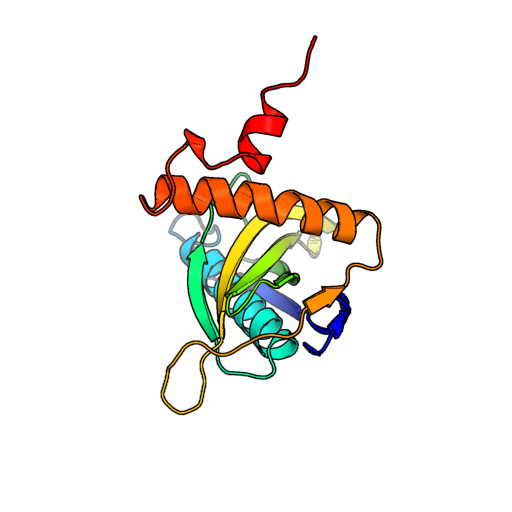8.44 92 ILE A O 1
ATOM 713 N N . GLU A 1 93 ? 4.347 2.783 -2.098 1.00 96.81 93 GLU A N 1
ATOM 714 C CA . GLU A 1 93 ? 5.192 3.462 -3.070 1.00 96.81 93 GLU A CA 1
ATOM 715 C C . GLU A 1 93 ? 6.038 2.439 -3.829 1.00 96.81 93 GLU A C 1
ATOM 717 O O . GLU A 1 93 ? 6.622 1.526 -3.237 1.00 96.81 93 GLU A O 1
ATOM 722 N N . ALA A 1 94 ? 6.058 2.581 -5.152 1.00 96.62 94 ALA A N 1
ATOM 723 C CA . ALA A 1 94 ? 6.805 1.736 -6.065 1.00 96.62 94 ALA A CA 1
ATOM 724 C C . ALA A 1 94 ? 7.959 2.517 -6.689 1.00 96.62 94 ALA A C 1
ATOM 726 O O . ALA A 1 94 ? 7.766 3.602 -7.248 1.00 96.62 94 ALA A O 1
ATOM 727 N N . TRP A 1 95 ? 9.147 1.926 -6.648 1.00 96.06 95 TRP A N 1
ATOM 728 C CA . TRP A 1 95 ? 10.316 2.392 -7.378 1.00 96.06 95 TRP A CA 1
ATOM 729 C C . TRP A 1 95 ? 10.786 1.321 -8.332 1.00 96.06 95 TRP A C 1
ATOM 731 O O . TRP A 1 95 ? 10.761 0.136 -8.009 1.00 96.06 95 TRP A O 1
ATOM 741 N N . THR A 1 96 ? 11.312 1.753 -9.464 1.00 96.19 96 THR A N 1
ATOM 742 C CA . THR A 1 96 ? 11.974 0.873 -10.412 1.00 96.19 96 THR A CA 1
ATOM 743 C C . THR A 1 96 ? 13.405 1.281 -10.619 1.00 96.19 96 THR A C 1
ATOM 745 O O . THR A 1 96 ? 13.711 2.471 -10.698 1.00 96.19 96 THR A O 1
ATOM 748 N N . GLU A 1 97 ? 14.266 0.289 -10.745 1.00 96.75 97 GLU A N 1
ATOM 749 C CA . GLU A 1 97 ? 15.683 0.459 -10.971 1.00 96.75 97 GLU A CA 1
ATOM 750 C C . GLU A 1 97 ? 16.129 -0.366 -12.172 1.00 96.75 97 GLU A C 1
ATOM 752 O O . GLU A 1 97 ? 15.957 -1.583 -12.216 1.00 96.75 97 GLU A O 1
ATOM 757 N N . ASN A 1 98 ? 16.753 0.305 -13.134 1.00 95.94 98 ASN A N 1
ATOM 758 C CA . ASN A 1 98 ? 17.562 -0.352 -14.141 1.00 95.94 98 ASN A CA 1
ATOM 759 C C . ASN A 1 98 ? 19.017 -0.338 -13.661 1.00 95.94 98 ASN A C 1
ATOM 761 O O . ASN A 1 98 ? 19.688 0.694 -13.750 1.00 95.94 98 ASN A O 1
ATOM 765 N N . ILE A 1 99 ? 19.484 -1.471 -13.130 1.00 91.75 99 ILE A N 1
ATOM 766 C CA . ILE A 1 99 ? 20.804 -1.586 -12.490 1.00 91.75 99 ILE A CA 1
ATOM 767 C C . ILE A 1 99 ? 21.950 -1.253 -13.464 1.00 91.75 99 ILE A C 1
ATOM 769 O O . ILE A 1 99 ? 22.790 -0.422 -13.105 1.00 91.75 99 ILE A O 1
ATOM 773 N N . PRO A 1 100 ? 22.004 -1.805 -14.698 1.00 93.19 100 PRO A N 1
ATOM 774 C CA . PRO A 1 100 ? 23.090 -1.495 -15.632 1.00 93.19 100 PRO A CA 1
ATOM 775 C C . PRO A 1 100 ? 23.186 -0.004 -15.973 1.00 93.19 100 PRO A C 1
ATOM 777 O O . PRO A 1 100 ? 24.284 0.544 -16.038 1.00 93.19 100 PRO A O 1
ATOM 780 N N . ASN A 1 101 ? 22.039 0.666 -16.124 1.00 92.25 101 ASN A N 1
ATOM 781 C CA . ASN A 1 101 ? 21.977 2.087 -16.467 1.00 92.25 101 ASN A CA 1
ATOM 782 C C . ASN A 1 101 ? 21.944 3.014 -15.240 1.00 92.25 101 ASN A C 1
ATOM 784 O O . ASN A 1 101 ? 21.821 4.227 -15.405 1.00 92.25 101 ASN A O 1
ATOM 788 N N . ARG A 1 102 ? 22.016 2.466 -14.014 1.00 91.19 102 ARG A N 1
ATOM 789 C CA . ARG A 1 102 ? 21.916 3.196 -12.732 1.00 91.19 102 ARG A CA 1
ATOM 790 C C . ARG A 1 102 ? 20.726 4.161 -12.666 1.00 91.19 102 ARG A C 1
ATOM 792 O O . ARG A 1 102 ? 20.795 5.216 -12.036 1.00 91.19 102 ARG A O 1
ATOM 799 N N . ARG A 1 103 ? 19.627 3.815 -13.340 1.00 92.38 103 ARG A N 1
ATOM 800 C CA . ARG A 1 103 ? 18.430 4.656 -13.421 1.00 92.38 103 ARG A CA 1
ATOM 801 C C . ARG A 1 103 ? 17.428 4.183 -12.386 1.00 92.38 103 ARG A C 1
ATOM 803 O O . ARG A 1 103 ? 16.932 3.070 -12.511 1.00 92.38 103 ARG A O 1
ATOM 810 N N . LYS A 1 104 ? 17.087 5.044 -11.428 1.00 93.50 104 LYS A N 1
ATOM 811 C CA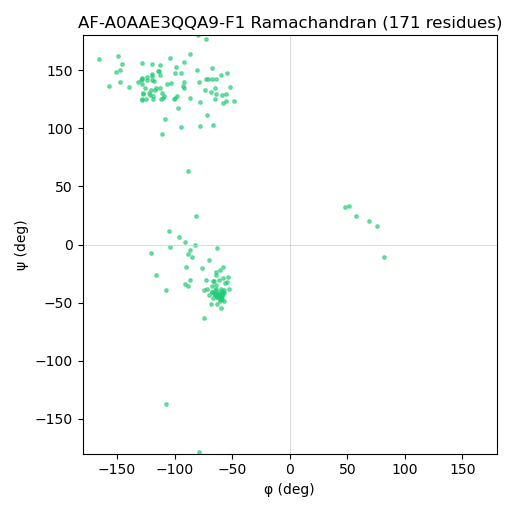 . LYS A 1 104 ? 16.044 4.793 -10.429 1.00 93.50 104 LYS A CA 1
ATOM 812 C C . LYS A 1 104 ? 14.913 5.806 -10.569 1.00 93.50 104 LYS A C 1
ATOM 814 O O . LYS A 1 104 ? 15.176 7.000 -10.677 1.00 93.50 104 LYS A O 1
ATOM 819 N N . LEU A 1 105 ? 13.673 5.333 -10.562 1.00 93.00 105 LEU A N 1
ATOM 820 C CA . LEU A 1 105 ? 12.481 6.149 -10.786 1.00 93.00 105 LEU A CA 1
ATOM 821 C C . LEU A 1 105 ? 11.363 5.733 -9.831 1.00 93.00 105 LEU A C 1
ATOM 823 O O . LEU A 1 105 ? 11.129 4.542 -9.660 1.00 93.00 105 LEU A O 1
ATOM 827 N N . ALA A 1 106 ? 10.673 6.694 -9.218 1.00 91.81 106 ALA A N 1
ATOM 828 C CA . ALA A 1 106 ? 9.403 6.423 -8.545 1.00 91.81 106 ALA A CA 1
ATOM 829 C C . ALA A 1 106 ? 8.306 6.314 -9.611 1.00 91.81 106 ALA A C 1
ATOM 831 O O . ALA A 1 106 ? 8.130 7.245 -10.394 1.00 91.81 106 ALA A O 1
ATOM 832 N N . THR A 1 107 ? 7.602 5.187 -9.671 1.00 89.44 107 THR A N 1
ATOM 833 C CA . THR A 1 107 ? 6.680 4.897 -10.782 1.00 89.44 107 THR A CA 1
ATOM 834 C C . THR A 1 107 ? 5.222 4.988 -10.381 1.00 89.44 107 THR A C 1
ATOM 836 O O . THR A 1 107 ? 4.402 5.466 -11.159 1.00 89.44 107 THR A O 1
ATOM 839 N N . ASN A 1 108 ? 4.874 4.531 -9.177 1.00 93.81 108 ASN A N 1
ATOM 840 C CA . ASN A 1 108 ? 3.482 4.434 -8.763 1.00 93.81 108 ASN A CA 1
ATOM 841 C C . ASN A 1 108 ? 3.333 4.679 -7.267 1.00 93.81 108 ASN A C 1
ATOM 843 O O . ASN A 1 108 ? 4.199 4.339 -6.459 1.00 93.81 108 ASN A O 1
ATOM 847 N N . LYS A 1 109 ? 2.171 5.218 -6.918 1.00 95.44 109 LYS A N 1
ATOM 848 C CA . LYS A 1 109 ? 1.677 5.339 -5.553 1.00 95.44 109 LYS A CA 1
ATOM 849 C C . LYS A 1 109 ? 0.267 4.780 -5.523 1.00 95.44 109 LYS A C 1
ATOM 851 O O . LYS A 1 109 ? -0.483 4.988 -6.478 1.00 95.44 109 LYS A O 1
ATOM 856 N N . ALA A 1 110 ? -0.085 4.076 -4.459 1.00 96.62 110 ALA A N 1
ATOM 857 C CA . ALA A 1 110 ? -1.410 3.491 -4.316 1.00 96.62 110 ALA A CA 1
ATOM 858 C C . ALA A 1 110 ? -1.865 3.503 -2.857 1.00 96.62 110 ALA A C 1
ATOM 860 O O . ALA A 1 110 ? -1.045 3.505 -1.938 1.00 96.62 110 ALA A O 1
ATOM 861 N N . PHE A 1 111 ? -3.183 3.485 -2.668 1.00 98.31 111 PHE A N 1
ATOM 862 C CA . PHE A 1 111 ? -3.817 3.336 -1.365 1.00 98.31 111 PHE A CA 1
ATOM 863 C C . PHE A 1 111 ? -4.772 2.148 -1.410 1.00 98.31 111 PHE A C 1
ATOM 865 O O . PHE A 1 111 ? -5.658 2.072 -2.263 1.00 98.31 111 PHE A O 1
ATOM 872 N N . PHE A 1 112 ? -4.575 1.216 -0.488 1.00 98.56 112 PHE A N 1
ATOM 873 C CA . PHE A 1 112 ? -5.402 0.028 -0.332 1.00 98.56 112 PHE A CA 1
ATOM 874 C C . PHE A 1 112 ? -6.163 0.125 0.984 1.00 98.56 112 PHE A C 1
ATOM 876 O O . PHE A 1 112 ? -5.653 0.650 1.973 1.00 98.56 112 PHE A O 1
ATOM 883 N N . THR A 1 113 ? -7.387 -0.392 1.009 1.00 98.56 113 THR A N 1
ATOM 884 C CA . THR A 1 113 ? -8.151 -0.560 2.247 1.00 98.56 113 THR A CA 1
ATOM 885 C C . THR A 1 113 ? -8.257 -2.030 2.578 1.00 98.56 113 THR A C 1
ATOM 887 O O . THR A 1 113 ? -8.770 -2.811 1.779 1.00 98.56 113 THR A O 1
ATOM 890 N N . PHE A 1 114 ? -7.846 -2.377 3.788 1.00 98.75 114 PHE A N 1
ATOM 891 C CA . PHE A 1 114 ? -7.973 -3.717 4.337 1.00 98.75 114 PHE A CA 1
ATOM 892 C C . PHE A 1 114 ? -8.950 -3.727 5.505 1.00 98.75 114 PHE A C 1
ATOM 894 O O . PHE A 1 114 ? -9.068 -2.734 6.223 1.00 98.75 114 PHE A O 1
ATOM 901 N N . VAL A 1 115 ? -9.635 -4.848 5.707 1.00 98.69 115 VAL A N 1
ATOM 902 C CA . VAL A 1 115 ? -10.455 -5.118 6.897 1.00 98.69 115 VAL A CA 1
ATOM 903 C C . VAL A 1 115 ? -9.880 -6.336 7.604 1.00 98.69 115 VAL A C 1
ATOM 905 O O . VAL A 1 115 ? -9.674 -7.366 6.966 1.00 98.69 115 VAL A O 1
ATOM 908 N N . ALA A 1 116 ? -9.609 -6.212 8.903 1.00 98.56 116 ALA A N 1
ATOM 909 C CA . ALA A 1 116 ? -9.154 -7.324 9.729 1.00 98.56 116 ALA A CA 1
ATOM 910 C C . ALA A 1 116 ? -10.329 -8.222 10.116 1.00 98.56 116 ALA A C 1
ATOM 912 O O . ALA A 1 116 ? -11.406 -7.718 10.439 1.00 98.56 116 ALA A O 1
ATOM 913 N N . LEU A 1 117 ? -10.112 -9.536 10.110 1.00 98.31 117 LEU A N 1
ATOM 914 C CA . LEU A 1 117 ? -11.112 -10.549 10.431 1.00 98.31 117 LEU A CA 1
ATOM 915 C C . LEU A 1 117 ? -10.679 -11.388 11.640 1.00 98.31 117 LEU A C 1
ATOM 917 O O . LEU A 1 117 ? -9.497 -11.681 11.821 1.00 98.31 117 LEU A O 1
ATOM 921 N N . ASP A 1 118 ? -11.647 -11.789 12.459 1.00 96.94 118 ASP A N 1
ATOM 922 C CA . ASP A 1 118 ? -11.465 -12.800 13.496 1.00 96.94 118 ASP A CA 1
ATOM 923 C C . ASP A 1 118 ? -11.496 -14.230 12.920 1.00 96.94 118 ASP A C 1
ATOM 925 O O . ASP A 1 118 ? -11.636 -14.455 11.715 1.00 96.94 118 ASP A O 1
ATOM 929 N N . LYS A 1 119 ? -11.368 -15.223 13.806 1.00 95.25 119 LYS A N 1
ATOM 930 C CA . LYS A 1 119 ? -11.401 -16.654 13.459 1.00 95.25 119 LYS A CA 1
ATOM 931 C C . LYS A 1 119 ? -12.714 -17.118 12.812 1.00 95.25 119 LYS A C 1
ATOM 933 O O . LYS A 1 119 ? -12.713 -18.141 12.137 1.00 95.25 119 LYS A O 1
ATOM 938 N N . ASP A 1 120 ? -13.807 -16.386 13.026 1.00 96.44 120 ASP A N 1
ATOM 939 C CA . ASP A 1 120 ? -15.136 -16.688 12.492 1.00 96.44 120 ASP A CA 1
ATOM 940 C C . ASP A 1 120 ? -15.406 -15.893 11.197 1.00 96.44 120 ASP A C 1
ATOM 942 O O . ASP A 1 120 ? -16.516 -15.916 10.661 1.00 96.44 120 ASP A O 1
ATOM 946 N N . GLY A 1 121 ? -14.395 -15.178 10.684 1.00 95.19 121 GLY A N 1
ATOM 947 C CA . GLY A 1 121 ? -14.475 -14.369 9.472 1.00 95.19 121 GLY A CA 1
ATOM 948 C C . GLY A 1 121 ? -15.212 -13.041 9.656 1.00 95.19 121 GLY A C 1
ATOM 949 O O . GLY A 1 121 ? -15.605 -12.426 8.663 1.00 95.19 121 GLY A O 1
ATOM 950 N N . LYS A 1 122 ? -15.432 -12.581 10.894 1.00 97.75 122 LYS A N 1
ATOM 951 C CA . LYS A 1 122 ? -16.116 -11.312 11.179 1.00 97.75 122 LYS A CA 1
ATOM 952 C C . LYS A 1 122 ? -15.116 -10.171 11.373 1.00 97.75 122 LYS A C 1
ATOM 954 O O . LYS A 1 122 ? -14.031 -10.406 11.898 1.00 97.75 122 LYS A O 1
ATOM 959 N N . PRO A 1 123 ? -15.463 -8.923 10.998 1.00 98.12 123 PRO A N 1
ATOM 960 C CA . PRO A 1 123 ? -14.589 -7.778 11.222 1.00 98.12 123 PRO A CA 1
ATOM 961 C C . PRO A 1 123 ? -14.184 -7.621 12.694 1.00 98.12 123 PRO A C 1
ATOM 963 O O . PRO A 1 123 ? -15.052 -7.574 13.564 1.00 98.12 123 PRO A O 1
ATOM 966 N N . THR A 1 124 ? -12.884 -7.481 12.956 1.00 97.44 124 THR A N 1
ATOM 967 C CA . THR A 1 124 ? -12.318 -7.326 14.306 1.00 97.44 124 THR A CA 1
ATOM 968 C C . THR A 1 124 ? -11.572 -6.005 14.462 1.00 97.44 124 THR A C 1
ATOM 970 O O . THR A 1 124 ? -11.134 -5.407 13.477 1.00 97.44 124 THR A O 1
ATOM 973 N N . THR A 1 125 ? -11.464 -5.515 15.696 1.00 97.50 125 THR A N 1
ATOM 974 C CA . THR A 1 125 ? -10.818 -4.234 15.999 1.00 97.50 125 THR A CA 1
ATOM 975 C C . THR A 1 125 ? -9.317 -4.284 15.741 1.00 97.50 125 THR A C 1
ATOM 977 O O . THR A 1 125 ? -8.675 -5.282 16.063 1.00 97.50 125 THR A O 1
ATOM 980 N N . VAL A 1 126 ? -8.751 -3.193 15.229 1.00 98.00 126 VAL A N 1
ATOM 981 C CA . VAL A 1 126 ? -7.311 -3.070 14.947 1.00 98.00 126 VAL A CA 1
ATOM 982 C C . VAL A 1 126 ? -6.637 -2.041 15.863 1.00 98.00 126 VAL A C 1
ATOM 984 O O . VAL A 1 126 ? -7.313 -1.117 16.326 1.00 98.00 126 VAL A O 1
ATOM 987 N N . PRO A 1 127 ? -5.318 -2.154 16.119 1.00 98.19 127 PRO A N 1
ATOM 988 C CA . PRO A 1 127 ? -4.579 -1.129 16.849 1.00 98.19 127 PRO A CA 1
ATOM 989 C C . PRO A 1 127 ? -4.635 0.238 16.153 1.00 98.19 127 PRO A C 1
ATOM 991 O O .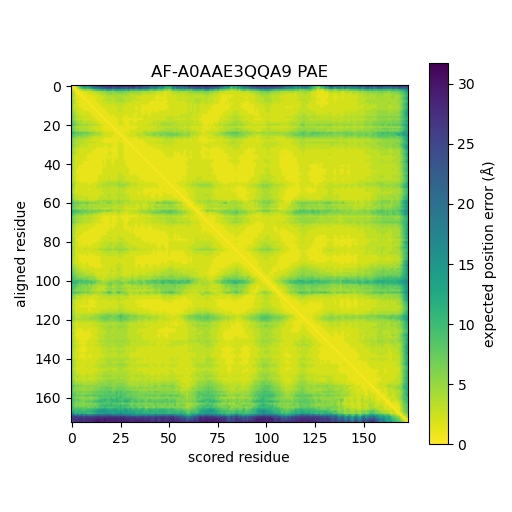 PRO A 1 127 ? -4.612 0.317 14.924 1.00 98.19 127 PRO A O 1
ATOM 994 N N . GLU A 1 128 ? -4.650 1.327 16.917 1.00 98.00 128 GLU A N 1
ATOM 995 C CA . GLU A 1 128 ? -4.510 2.686 16.388 1.00 98.00 128 GLU A CA 1
ATOM 996 C C . GLU A 1 128 ? -3.109 2.864 15.780 1.00 98.00 128 GLU A C 1
ATOM 998 O O . GLU A 1 128 ? -2.109 2.467 16.380 1.00 98.00 128 GLU A O 1
ATOM 1003 N N . ALA A 1 129 ? -3.032 3.457 14.587 1.00 98.19 129 ALA A N 1
ATOM 1004 C CA . ALA A 1 129 ? -1.764 3.759 13.930 1.00 98.19 129 ALA A CA 1
ATOM 1005 C C . ALA A 1 129 ? -1.228 5.115 14.398 1.00 98.19 129 ALA A C 1
ATOM 1007 O O . ALA A 1 129 ? -1.928 6.119 14.286 1.00 98.19 129 ALA A O 1
ATOM 1008 N N . VAL A 1 130 ? 0.011 5.139 14.888 1.00 98.31 130 VAL A N 1
ATOM 1009 C CA . VAL A 1 130 ? 0.679 6.344 15.396 1.00 98.31 130 VAL A CA 1
ATOM 1010 C C . VAL A 1 130 ? 1.779 6.772 14.414 1.00 98.31 130 VAL A C 1
ATOM 1012 O O . VAL A 1 130 ? 2.786 6.067 14.302 1.00 98.31 130 VAL A O 1
ATOM 1015 N N . PRO A 1 131 ? 1.600 7.873 13.659 1.00 98.12 131 PRO A N 1
ATOM 1016 C CA . PRO A 1 131 ? 2.651 8.424 12.803 1.00 98.12 131 PRO A CA 1
ATOM 1017 C C . PRO A 1 131 ? 3.749 9.100 13.644 1.00 98.12 131 PRO A C 1
ATOM 1019 O O . PRO A 1 131 ? 3.448 9.764 14.634 1.00 98.12 131 PRO A O 1
ATOM 1022 N N . GLU A 1 132 ? 5.016 8.975 13.241 1.00 98.00 132 GLU A N 1
ATOM 1023 C CA . GLU A 1 132 ? 6.163 9.562 13.961 1.00 98.00 132 GLU A CA 1
ATOM 1024 C C . GLU A 1 132 ? 6.897 10.628 13.137 1.00 98.00 132 GLU A C 1
ATOM 1026 O O . GLU A 1 132 ? 7.512 11.540 13.687 1.00 98.00 132 GLU A O 1
ATOM 1031 N N . THR A 1 133 ? 6.825 10.543 11.809 1.00 98.06 133 THR A N 1
ATOM 1032 C CA . THR A 1 133 ? 7.482 11.479 10.885 1.00 98.06 133 THR A CA 1
ATOM 1033 C C . THR A 1 133 ? 6.497 12.470 10.269 1.00 98.06 133 THR A C 1
ATOM 1035 O O . THR A 1 133 ? 5.291 12.235 10.214 1.00 98.06 133 THR A O 1
ATOM 1038 N N . GLU A 1 134 ? 6.996 13.593 9.751 1.00 97.81 134 GLU A N 1
ATOM 1039 C CA . GLU A 1 134 ? 6.168 14.579 9.039 1.00 97.81 134 GLU A CA 1
ATOM 1040 C C . GLU A 1 134 ? 5.451 13.964 7.823 1.00 97.81 134 GLU A C 1
ATOM 1042 O O . GLU A 1 134 ? 4.259 14.192 7.610 1.00 97.81 134 GLU A O 1
ATOM 1047 N N . ALA A 1 135 ? 6.152 13.113 7.067 1.00 96.62 135 ALA A N 1
ATOM 1048 C CA . ALA A 1 135 ? 5.580 12.403 5.926 1.00 96.62 135 ALA A CA 1
ATOM 1049 C C . ALA A 1 135 ? 4.438 11.460 6.348 1.00 96.62 135 ALA A C 1
ATOM 1051 O O . ALA A 1 135 ? 3.389 11.428 5.703 1.00 96.62 135 ALA A O 1
ATOM 1052 N N . GLU A 1 136 ? 4.610 10.725 7.450 1.00 98.25 136 GLU A N 1
ATOM 1053 C CA . GLU A 1 136 ? 3.565 9.859 8.004 1.00 98.25 136 GLU A CA 1
ATOM 1054 C C . GLU A 1 136 ? 2.369 10.662 8.515 1.00 98.25 136 GLU A C 1
ATOM 1056 O O . GLU A 1 136 ? 1.234 10.279 8.241 1.00 98.25 136 GLU A O 1
ATOM 1061 N N . ASN A 1 137 ? 2.600 11.792 9.188 1.00 98.12 137 ASN A N 1
ATOM 1062 C CA . ASN A 1 137 ? 1.531 12.681 9.648 1.00 98.12 137 ASN A CA 1
ATOM 1063 C C . ASN A 1 137 ? 0.711 13.223 8.468 1.00 98.12 137 ASN A C 1
ATOM 1065 O O . ASN A 1 137 ? -0.517 13.159 8.479 1.00 98.12 137 ASN A O 1
ATOM 1069 N N . SER A 1 138 ? 1.374 13.670 7.399 1.00 97.31 138 SER A N 1
ATOM 1070 C CA . SER A 1 138 ? 0.699 14.123 6.175 1.00 97.31 138 SER A CA 1
ATOM 1071 C C . SER A 1 138 ? -0.171 13.022 5.548 1.00 97.31 138 SER A C 1
ATOM 1073 O O . SER A 1 138 ? -1.330 13.254 5.179 1.00 97.31 138 SER A O 1
ATOM 1075 N N . LEU A 1 139 ? 0.344 11.787 5.485 1.00 97.62 139 LEU A N 1
ATOM 1076 C CA . LEU A 1 139 ? -0.416 10.630 5.006 1.00 97.62 139 LEU A CA 1
ATOM 1077 C C . LEU A 1 139 ? -1.603 10.295 5.922 1.00 97.62 139 LEU A C 1
ATOM 1079 O O . LEU A 1 139 ? -2.695 10.043 5.401 1.00 97.62 139 LEU A O 1
ATOM 1083 N N . TYR A 1 140 ? -1.409 10.320 7.242 1.00 98.19 140 TYR A N 1
ATOM 1084 C CA . TYR A 1 140 ? -2.425 10.026 8.257 1.00 98.19 140 TYR A CA 1
ATOM 1085 C C . TYR A 1 140 ? -3.603 11.009 8.192 1.00 98.19 140 TYR A C 1
ATOM 1087 O O . TYR A 1 140 ? -4.770 10.595 8.175 1.00 98.19 140 TYR A O 1
ATOM 1095 N N . GLU A 1 141 ? -3.322 12.307 8.070 1.00 95.94 141 GLU A N 1
ATOM 1096 C CA . GLU A 1 141 ? -4.356 13.337 7.928 1.00 95.94 141 GLU A CA 1
ATOM 1097 C C . GLU A 1 141 ? -5.094 13.223 6.589 1.00 95.94 141 GLU A C 1
ATOM 1099 O O . GLU A 1 141 ? -6.323 13.300 6.523 1.00 95.94 141 GLU A O 1
ATOM 1104 N N . GLY A 1 142 ? -4.371 12.940 5.501 1.00 96.12 142 GLY A N 1
ATOM 1105 C CA . GLY A 1 142 ? -4.978 12.715 4.187 1.00 96.12 142 GLY A CA 1
ATOM 1106 C C . GLY A 1 142 ? -5.899 11.491 4.110 1.00 96.12 142 GLY A C 1
ATOM 1107 O O . GLY A 1 142 ? -6.789 11.452 3.257 1.00 96.12 142 GLY A O 1
ATOM 1108 N N . ALA A 1 143 ? -5.723 10.504 4.994 1.00 97.12 143 ALA A N 1
ATOM 1109 C CA . ALA A 1 143 ? -6.460 9.241 4.951 1.00 97.12 143 ALA A CA 1
ATOM 1110 C C . ALA A 1 143 ? -7.964 9.411 5.217 1.00 97.12 143 ALA A C 1
ATOM 1112 O O . ALA A 1 143 ? -8.776 8.682 4.646 1.00 97.12 143 ALA A O 1
ATOM 1113 N N . LEU A 1 144 ? -8.374 10.392 6.034 1.00 95.19 144 LEU A N 1
ATOM 1114 C CA . LEU A 1 144 ? -9.800 10.683 6.242 1.00 95.19 144 LEU A CA 1
ATOM 1115 C C . LEU A 1 144 ? -10.473 11.170 4.963 1.00 95.19 144 LEU A C 1
ATOM 1117 O O . LEU A 1 144 ? -11.569 10.723 4.629 1.00 95.19 144 LEU A O 1
ATOM 1121 N N . ARG A 1 145 ? -9.792 12.047 4.227 1.00 95.12 145 ARG A N 1
ATOM 1122 C CA . ARG A 1 145 ? -10.301 12.642 2.987 1.00 95.12 145 ARG A CA 1
ATOM 1123 C C . ARG A 1 145 ? -10.445 11.584 1.902 1.00 95.12 145 ARG A C 1
ATOM 1125 O O . ARG A 1 145 ? -11.509 11.462 1.297 1.00 95.12 145 ARG A O 1
ATOM 1132 N N . ARG A 1 146 ? -9.418 10.742 1.740 1.00 96.12 146 ARG A N 1
ATOM 1133 C CA . ARG A 1 146 ? -9.468 9.570 0.850 1.00 96.12 146 ARG A CA 1
ATOM 1134 C C . ARG A 1 146 ? -10.581 8.604 1.241 1.00 96.12 146 ARG A C 1
ATOM 1136 O O . ARG A 1 146 ? -11.347 8.181 0.378 1.00 96.12 146 ARG A O 1
ATOM 1143 N N . ARG A 1 147 ? -10.744 8.315 2.537 1.00 95.50 147 ARG A N 1
ATOM 1144 C CA . ARG A 1 147 ? -11.842 7.474 3.030 1.00 95.50 147 ARG A CA 1
ATOM 1145 C C . ARG A 1 147 ? -13.211 8.050 2.675 1.00 95.50 147 ARG A C 1
ATOM 1147 O O . ARG A 1 147 ? -14.065 7.296 2.220 1.00 95.50 147 ARG A O 1
ATOM 1154 N N . GLN A 1 148 ? -13.442 9.344 2.884 1.00 95.19 148 GLN A N 1
ATOM 1155 C CA . GLN A 1 148 ? -14.726 9.970 2.556 1.00 95.19 148 GLN A CA 1
ATOM 1156 C C . GLN A 1 148 ? -15.012 9.920 1.052 1.00 95.19 148 GLN A C 1
ATOM 1158 O O . GLN A 1 148 ? -16.095 9.490 0.661 1.00 95.19 148 GLN A O 1
ATOM 1163 N N . LEU A 1 149 ? -14.024 10.244 0.210 1.00 95.00 149 LEU A N 1
ATOM 1164 C CA . LEU A 1 149 ? -14.150 10.128 -1.246 1.00 95.00 149 LEU A CA 1
ATOM 1165 C C . LEU A 1 149 ? -14.516 8.699 -1.666 1.00 95.00 149 LEU A C 1
ATOM 1167 O O . LEU A 1 149 ? -15.471 8.488 -2.409 1.00 95.00 149 LEU A O 1
ATOM 1171 N N . ARG A 1 150 ? -13.799 7.706 -1.139 1.00 94.38 150 ARG A N 1
ATOM 1172 C CA . ARG A 1 150 ? -14.051 6.285 -1.395 1.00 94.38 150 ARG A CA 1
ATOM 1173 C C . ARG A 1 150 ? -15.458 5.858 -0.977 1.00 94.38 150 ARG A C 1
ATOM 1175 O O . ARG A 1 150 ? -16.117 5.130 -1.712 1.00 94.38 150 ARG A O 1
ATOM 1182 N N . LEU A 1 151 ? -15.937 6.309 0.185 1.00 94.12 151 LEU A N 1
ATOM 1183 C CA . LEU A 1 151 ? -17.291 6.003 0.653 1.00 94.12 151 LEU A CA 1
ATOM 1184 C C . LEU A 1 151 ? -18.368 6.661 -0.219 1.00 94.12 151 LEU A C 1
ATOM 1186 O O . LEU A 1 151 ? -19.393 6.025 -0.456 1.00 94.12 151 LEU A O 1
ATOM 1190 N N . ILE A 1 152 ? -18.134 7.876 -0.727 1.00 94.38 152 ILE A N 1
ATOM 1191 C CA . ILE A 1 152 ? -19.027 8.530 -1.698 1.00 94.38 152 ILE A CA 1
ATOM 1192 C C . ILE A 1 152 ? -19.087 7.722 -2.993 1.00 94.38 152 ILE A C 1
ATOM 1194 O O . ILE A 1 152 ? -20.176 7.374 -3.443 1.00 94.38 152 ILE A O 1
ATOM 1198 N N . LEU A 1 153 ? -17.931 7.377 -3.570 1.00 92.69 153 LEU A N 1
ATOM 1199 C CA . LEU A 1 153 ? -17.860 6.603 -4.816 1.00 92.69 153 LEU A CA 1
ATOM 1200 C C . LEU A 1 153 ? -18.502 5.214 -4.674 1.00 92.69 153 LEU A C 1
ATOM 1202 O O . LEU A 1 153 ? -19.071 4.698 -5.630 1.00 92.69 153 LEU A O 1
ATOM 1206 N N . ALA A 1 154 ? -18.462 4.631 -3.474 1.00 92.06 154 ALA A N 1
ATOM 1207 C CA . ALA A 1 154 ? -19.126 3.370 -3.153 1.00 92.06 154 ALA A CA 1
ATOM 1208 C C . ALA A 1 154 ? -20.627 3.510 -2.812 1.00 92.06 154 ALA A C 1
ATOM 1210 O O . ALA A 1 154 ? -21.257 2.510 -2.467 1.00 92.06 154 ALA A O 1
ATOM 1211 N N . GLY A 1 155 ? -21.197 4.722 -2.832 1.00 93.50 155 GLY A N 1
ATOM 1212 C CA . GLY A 1 155 ? -22.599 4.979 -2.478 1.00 93.50 155 GLY A CA 1
ATOM 1213 C C . GLY A 1 155 ? -22.932 4.786 -0.992 1.00 93.50 155 GLY A C 1
ATOM 1214 O O . GLY A 1 155 ? -24.091 4.583 -0.642 1.00 93.50 155 GLY A O 1
ATOM 1215 N N . ARG A 1 156 ? -21.928 4.817 -0.105 1.00 92.50 156 ARG A N 1
ATOM 1216 C CA . ARG A 1 156 ? -22.058 4.590 1.351 1.00 92.50 156 ARG A CA 1
ATOM 1217 C C . ARG A 1 156 ? -21.996 5.870 2.188 1.00 92.50 156 ARG A C 1
ATOM 1219 O O . ARG A 1 156 ? -22.088 5.803 3.410 1.00 92.50 156 ARG A O 1
ATOM 1226 N N . MET A 1 157 ? -21.789 7.015 1.547 1.00 94.25 157 MET A N 1
ATOM 1227 C CA . MET A 1 157 ? -21.743 8.340 2.162 1.00 94.25 157 MET A CA 1
ATOM 1228 C C . MET A 1 157 ? -22.280 9.356 1.160 1.00 94.25 157 MET A C 1
ATOM 1230 O O . MET A 1 157 ? 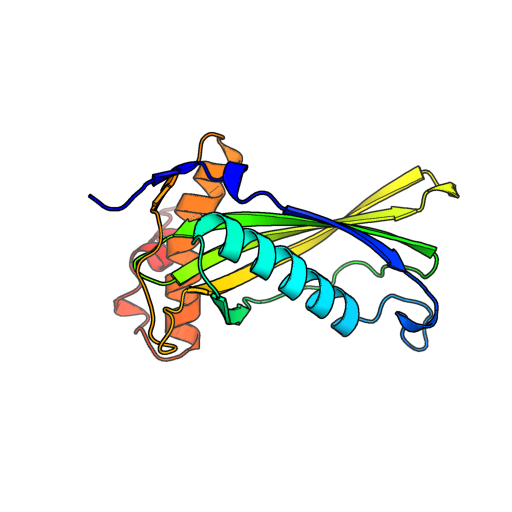-21.969 9.268 -0.028 1.00 94.25 157 MET A O 1
ATOM 1234 N N . THR A 1 158 ? -23.070 10.325 1.617 1.00 93.94 158 THR A N 1
ATOM 1235 C CA . THR A 1 158 ? -23.476 11.427 0.744 1.00 93.94 158 THR A CA 1
ATOM 1236 C C . THR A 1 158 ? -22.353 12.465 0.674 1.00 93.94 158 THR A C 1
ATOM 1238 O O . THR A 1 158 ? -21.641 12.653 1.663 1.00 93.94 158 THR A O 1
ATOM 1241 N N . PRO A 1 159 ? -22.193 13.201 -0.443 1.00 90.88 159 PRO A N 1
ATOM 1242 C CA . PRO A 1 159 ? -21.239 14.306 -0.503 1.00 90.88 159 PRO A CA 1
ATOM 1243 C C . PRO A 1 159 ? -21.432 15.324 0.623 1.00 90.88 159 PRO A C 1
ATOM 1245 O O . PRO A 1 159 ? -20.468 15.950 1.051 1.00 90.88 159 PRO A O 1
ATOM 1248 N N . ASN A 1 160 ? -22.658 15.467 1.141 1.00 90.00 160 ASN A N 1
ATOM 1249 C CA . ASN A 1 160 ? -22.948 16.414 2.206 1.00 90.00 160 ASN A CA 1
ATOM 1250 C C . ASN A 1 160 ? -22.277 16.071 3.538 1.00 90.00 160 ASN A C 1
ATOM 1252 O O . ASN A 1 160 ? -21.880 17.000 4.240 1.00 90.00 160 ASN A O 1
ATOM 1256 N N . ASP A 1 161 ? -22.076 14.785 3.817 1.00 90.81 161 ASP A N 1
ATOM 1257 C CA . ASP A 1 161 ? -21.497 14.282 5.067 1.00 90.81 161 ASP A CA 1
ATOM 1258 C C . ASP A 1 161 ? -19.955 14.232 5.038 1.00 90.81 161 ASP A C 1
ATOM 1260 O O . ASP A 1 161 ? -19.306 13.910 6.036 1.00 90.81 161 ASP A O 1
ATOM 1264 N N . ALA A 1 162 ? -19.340 14.542 3.892 1.00 91.31 162 ALA A N 1
ATOM 1265 C CA . ALA A 1 162 ? -17.901 14.439 3.670 1.00 91.31 162 ALA A CA 1
ATOM 1266 C C . ALA A 1 162 ? -17.141 15.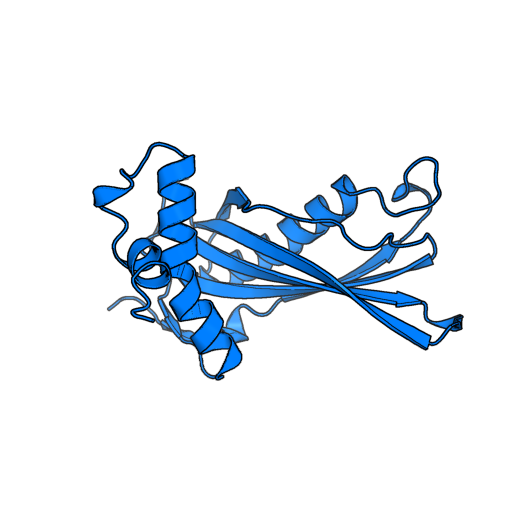715 4.067 1.00 91.31 162 ALA A C 1
ATOM 1268 O O . ALA A 1 162 ? -16.525 16.381 3.235 1.00 91.31 162 ALA A O 1
ATOM 1269 N N . ASN A 1 163 ? -17.187 16.057 5.355 1.00 90.50 163 ASN A N 1
ATOM 1270 C CA . ASN A 1 163 ? -16.636 17.310 5.889 1.00 90.50 163 ASN A CA 1
ATOM 1271 C C . ASN A 1 163 ? -15.128 17.490 5.633 1.00 90.50 163 ASN A C 1
ATOM 1273 O O . ASN A 1 163 ? -14.687 18.579 5.283 1.00 90.50 163 ASN A O 1
ATOM 1277 N N . GLU A 1 164 ? -14.343 16.420 5.761 1.00 90.06 164 GLU A N 1
ATOM 1278 C CA . GLU A 1 164 ? -12.883 16.462 5.594 1.00 90.06 164 GLU A CA 1
ATOM 1279 C C . GLU A 1 164 ? -12.508 16.650 4.123 1.00 90.06 164 GLU A C 1
ATOM 1281 O O . GLU A 1 164 ? -11.555 17.351 3.789 1.00 90.06 164 GLU A O 1
ATOM 1286 N N . LEU A 1 165 ? -13.258 16.012 3.223 1.00 86.75 165 LEU A N 1
ATOM 1287 C CA . LEU A 1 165 ? -13.070 16.150 1.785 1.00 86.75 165 LEU A CA 1
ATOM 1288 C C . LEU A 1 165 ? -13.497 17.542 1.303 1.00 86.75 165 LEU A C 1
ATOM 1290 O O . LEU A 1 165 ? -12.773 18.158 0.526 1.00 86.75 165 LEU A O 1
ATOM 1294 N N . LYS A 1 166 ? -14.638 18.046 1.790 1.00 86.19 166 LYS A N 1
ATOM 1295 C CA . LYS A 1 166 ? -15.134 19.400 1.498 1.00 86.19 166 LYS A CA 1
ATOM 1296 C C . LYS A 1 166 ? -14.133 20.481 1.889 1.00 86.19 166 LYS A C 1
ATOM 1298 O O . LYS A 1 166 ? -13.886 21.377 1.090 1.00 86.19 166 LYS A O 1
ATOM 1303 N N . ALA A 1 167 ? -13.485 20.337 3.045 1.00 86.56 167 ALA A N 1
ATOM 1304 C CA . ALA A 1 167 ? -12.512 21.304 3.544 1.00 86.56 167 ALA A CA 1
ATOM 1305 C C . ALA A 1 167 ? -11.321 21.561 2.592 1.00 86.56 167 ALA A C 1
ATOM 1307 O O . ALA A 1 167 ? -10.673 22.595 2.716 1.00 86.56 167 ALA A O 1
ATOM 1308 N N . ILE A 1 168 ? -11.031 20.670 1.627 1.00 83.69 168 ILE A N 1
ATOM 1309 C CA . ILE A 1 168 ? -10.004 20.920 0.594 1.00 83.69 168 ILE A CA 1
ATOM 1310 C C . ILE A 1 168 ? -10.473 21.950 -0.444 1.00 83.69 168 ILE A C 1
ATOM 1312 O O . ILE A 1 168 ? -9.654 22.657 -1.022 1.00 83.69 168 ILE A O 1
ATOM 1316 N N . PHE A 1 169 ? -11.774 22.011 -0.717 1.00 80.88 169 PHE A N 1
ATOM 1317 C CA . PHE A 1 169 ? -12.346 22.896 -1.731 1.00 80.88 169 PHE A CA 1
ATOM 1318 C C . PHE A 1 169 ? -12.731 24.264 -1.161 1.00 80.88 169 PHE A C 1
ATOM 1320 O O . PHE A 1 169 ? -12.821 25.225 -1.916 1.00 80.88 169 PHE A O 1
ATOM 1327 N N . ASP A 1 170 ? -12.887 24.367 0.161 1.00 68.19 170 ASP A N 1
ATOM 1328 C CA . ASP A 1 170 ? -13.203 25.610 0.877 1.00 68.19 170 ASP A CA 1
ATOM 1329 C C . ASP A 1 170 ? -11.965 26.497 1.142 1.00 68.19 170 ASP A C 1
ATOM 1331 O O . ASP A 1 170 ? -11.957 27.318 2.066 1.00 68.19 170 ASP A O 1
ATOM 1335 N N . ILE A 1 171 ? -10.905 26.365 0.335 1.00 55.03 171 ILE A N 1
ATOM 1336 C CA . ILE A 1 171 ? -9.777 27.300 0.370 1.00 55.03 171 ILE A CA 1
ATOM 1337 C C . ILE A 1 171 ? -10.307 28.650 -0.123 1.00 55.03 171 ILE A C 1
ATOM 1339 O O . ILE A 1 171 ? -10.531 28.843 -1.316 1.00 55.03 171 ILE A O 1
ATOM 1343 N N . LYS A 1 172 ? -10.545 29.575 0.815 1.00 50.94 172 LYS A N 1
ATOM 1344 C CA . LYS A 1 172 ? -10.724 30.994 0.499 1.00 50.94 172 LYS A CA 1
ATOM 1345 C C . LYS A 1 172 ? -9.486 31.458 -0.271 1.00 50.94 172 LYS A C 1
ATOM 1347 O O . LYS A 1 172 ? -8.379 31.282 0.237 1.00 50.94 172 LYS A O 1
ATOM 1352 N N . GLU A 1 173 ? -9.707 31.994 -1.472 1.00 39.44 173 GLU A N 1
ATOM 1353 C CA . GLU A 1 173 ? -8.707 32.764 -2.228 1.00 39.44 173 GLU A CA 1
ATOM 1354 C C . GLU A 1 173 ? -8.064 33.862 -1.370 1.00 39.44 173 GLU A C 1
ATOM 1356 O O . GLU A 1 173 ? -8.779 34.462 -0.526 1.00 39.44 173 GLU A O 1
#

Sequence (173 aa):
MTEKKIVKESLTTMTEMVFPNHTNGLNNLMGGWLMYWMDIVAAIAAQRHASAIVVTASVDNISFSEPIKVGDVVTLRAQVTRAFNTSMEVYIEAWTENIPNRRKLATNKAFFTFVALDKDGKPTTVPEAVPETEAENSLYEGALRRRQLRLILAGRMTPNDANELKAIFDIKE

Organism: NCBI:txid3048013

Solvent-accessible surface area (backbone atoms only — not comparable to full-atom values): 9303 Å² total; per-residue (Å²): 130,80,52,75,41,52,27,72,74,12,56,29,76,48,75,47,72,35,46,78,92,44,34,43,101,81,50,26,54,30,68,68,55,55,51,52,53,50,52,52,39,33,50,51,8,48,24,58,54,45,75,36,57,63,44,83,75,49,69,55,85,71,64,84,84,62,89,48,45,58,71,24,34,40,38,38,40,12,26,42,40,34,42,52,63,34,38,34,36,25,41,36,44,33,34,38,31,35,72,95,76,72,45,72,44,80,50,40,56,42,46,38,31,35,36,28,31,45,98,86,70,44,81,31,76,37,38,40,51,40,60,88,47,72,69,40,43,54,45,34,63,48,45,57,26,52,50,41,54,53,32,34,79,68,72,74,39,58,78,86,77,28,60,68,45,49,58,70,72,67,64,78,129

pLDDT: mean 94.61, std 8.3, range [39.44, 98.88]